Protein AF-A0A453BK07-F1 (afdb_monomer)

pLDDT: mean 81.16, std 15.77, range [42.44, 95.5]

Mean predicted aligned error: 8.13 Å

Nearest PDB structures (foldseek):
  3nmz-assembly2_A  TM=7.079E-01  e=4.432E+00  Homo sapiens
  8j07-assembly1_u7  TM=7.410E-01  e=4.984E+00  Homo sapiens
  5mfm-assembly6_F  TM=7.197E-01  e=8.957E+00  synthetic construct

Radius of gyration: 13.82 Å; Cα contacts (8 Å, |Δi|>4): 41; chains: 1; bounding box: 29×22×46 Å

Structure (mmCIF, N/CA/C/O backbone):
data_AF-A0A453BK07-F1
#
_entry.id   AF-A0A453BK07-F1
#
loop_
_atom_site.group_PDB
_atom_site.id
_atom_site.type_symbol
_atom_site.label_atom_id
_atom_site.label_alt_id
_atom_site.label_comp_id
_atom_site.label_asym_id
_atom_site.label_entity_id
_atom_site.label_seq_id
_atom_site.pdbx_PDB_ins_code
_atom_site.Cartn_x
_atom_site.Cartn_y
_atom_site.Cartn_z
_atom_site.occupancy
_atom_site.B_iso_or_equiv
_atom_site.auth_seq_id
_atom_site.auth_comp_id
_atom_site.auth_asym_id
_atom_site.auth_atom_id
_atom_site.pdbx_PDB_model_num
ATOM 1 N N . MET A 1 1 ? 14.187 -5.144 2.526 1.00 62.09 1 MET A N 1
ATOM 2 C CA . MET A 1 1 ? 13.510 -5.052 3.837 1.00 62.09 1 MET A CA 1
ATOM 3 C C . MET A 1 1 ? 12.129 -4.411 3.748 1.00 62.09 1 MET A C 1
ATOM 5 O O . MET A 1 1 ? 11.162 -5.125 3.965 1.00 62.09 1 MET A O 1
ATOM 9 N N . GLY A 1 2 ? 11.983 -3.117 3.419 1.00 72.81 2 GLY A N 1
ATOM 10 C CA . GLY A 1 2 ? 10.649 -2.481 3.347 1.00 72.81 2 GLY A CA 1
ATOM 11 C C . GLY A 1 2 ? 9.701 -3.125 2.322 1.00 72.81 2 GLY A C 1
ATOM 12 O O . GLY A 1 2 ? 8.550 -3.409 2.635 1.00 72.81 2 GLY A O 1
ATOM 13 N N . SER A 1 3 ? 10.217 -3.460 1.136 1.00 81.62 3 SER A N 1
ATOM 14 C CA . SER A 1 3 ? 9.461 -4.115 0.058 1.00 81.62 3 SER A CA 1
ATOM 15 C C . SER A 1 3 ? 8.903 -5.494 0.433 1.00 81.62 3 SER A C 1
ATOM 17 O O . SER A 1 3 ? 7.762 -5.807 0.102 1.00 81.62 3 SER A O 1
ATOM 19 N N . GLU A 1 4 ? 9.684 -6.310 1.145 1.00 86.50 4 GLU A N 1
ATOM 20 C CA . GLU A 1 4 ? 9.274 -7.646 1.602 1.00 86.50 4 GLU A CA 1
ATOM 21 C C . GLU A 1 4 ? 8.177 -7.549 2.662 1.00 86.50 4 GLU A C 1
ATOM 23 O O . GLU A 1 4 ? 7.208 -8.302 2.619 1.00 86.50 4 GLU A O 1
ATOM 28 N N . ALA A 1 5 ? 8.283 -6.579 3.576 1.00 87.62 5 ALA A N 1
ATOM 29 C CA . ALA A 1 5 ? 7.260 -6.345 4.590 1.00 87.62 5 ALA A CA 1
ATOM 30 C C . ALA A 1 5 ? 5.911 -5.965 3.958 1.00 87.62 5 ALA A C 1
ATOM 32 O O . ALA A 1 5 ? 4.883 -6.522 4.336 1.00 87.62 5 ALA A O 1
ATOM 33 N N . VAL A 1 6 ? 5.907 -5.075 2.956 1.00 89.88 6 VAL A N 1
ATOM 34 C CA . VAL A 1 6 ? 4.677 -4.724 2.224 1.00 89.88 6 VAL A CA 1
ATOM 35 C C . VAL A 1 6 ? 4.113 -5.941 1.495 1.00 89.88 6 VAL A C 1
ATOM 37 O O . VAL A 1 6 ? 2.911 -6.176 1.568 1.00 89.88 6 VAL A O 1
ATOM 40 N N . ALA A 1 7 ? 4.958 -6.747 0.845 1.00 88.50 7 ALA A N 1
ATOM 41 C CA . ALA A 1 7 ? 4.521 -7.964 0.162 1.00 88.50 7 ALA A CA 1
ATOM 42 C C . ALA A 1 7 ? 3.828 -8.957 1.115 1.00 88.50 7 ALA A C 1
ATOM 44 O O . ALA A 1 7 ? 2.817 -9.552 0.749 1.00 88.50 7 ALA A O 1
ATOM 45 N N . ILE A 1 8 ? 4.328 -9.099 2.347 1.00 89.19 8 ILE A N 1
ATOM 46 C CA . ILE A 1 8 ? 3.710 -9.942 3.383 1.00 89.19 8 ILE A CA 1
ATOM 47 C C . ILE A 1 8 ? 2.376 -9.352 3.856 1.00 89.19 8 ILE A C 1
ATOM 49 O O . ILE A 1 8 ? 1.402 -10.080 4.010 1.00 89.19 8 ILE A O 1
ATOM 53 N N . LEU A 1 9 ? 2.301 -8.036 4.065 1.00 88.62 9 LEU A N 1
ATOM 54 C CA . LEU A 1 9 ? 1.061 -7.389 4.508 1.00 88.62 9 LEU A CA 1
ATOM 55 C C . LEU A 1 9 ? -0.075 -7.540 3.484 1.00 88.62 9 LEU A C 1
ATOM 57 O O . LEU A 1 9 ? -1.235 -7.631 3.872 1.00 88.62 9 LEU A O 1
ATOM 61 N N . VAL A 1 10 ? 0.245 -7.608 2.188 1.00 88.88 10 VAL A N 1
ATOM 62 C CA . VAL A 1 10 ? -0.756 -7.760 1.117 1.00 88.88 10 VAL A CA 1
ATOM 63 C C . VAL A 1 10 ? -1.003 -9.207 0.683 1.00 88.88 10 VAL A C 1
ATOM 65 O O . VAL A 1 10 ? -1.892 -9.440 -0.133 1.00 88.88 10 VAL A O 1
ATOM 68 N N . SER A 1 11 ? -0.262 -10.191 1.206 1.00 86.44 11 SER A N 1
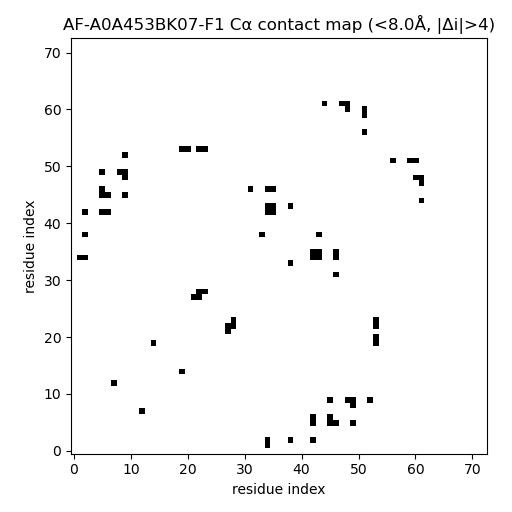ATOM 69 C CA . SER A 1 11 ? -0.375 -11.603 0.793 1.00 86.44 11 SER A CA 1
ATOM 70 C C . SER A 1 11 ? -1.562 -12.356 1.410 1.00 86.44 11 SER A C 1
ATOM 72 O O . SER A 1 11 ? -1.714 -13.554 1.181 1.00 86.44 11 SER A O 1
ATOM 74 N N . GLY A 1 12 ? -2.431 -11.662 2.152 1.00 72.75 12 GLY A N 1
ATOM 75 C CA . GLY A 1 12 ? -3.638 -12.235 2.755 1.00 72.75 12 GLY A CA 1
ATOM 76 C C . GLY A 1 12 ? -3.632 -12.269 4.283 1.00 72.75 12 GLY A C 1
ATOM 77 O O . GLY A 1 12 ? -4.496 -12.916 4.871 1.00 72.75 12 GLY A O 1
ATOM 78 N N . VAL A 1 13 ? -2.696 -11.575 4.938 1.00 82.19 13 VAL A N 1
ATOM 79 C CA . VAL A 1 13 ? -2.753 -11.360 6.389 1.00 82.19 13 VAL A CA 1
ATOM 80 C C . VAL A 1 13 ? -3.942 -10.438 6.703 1.00 82.19 13 VAL A C 1
ATOM 82 O O . VAL A 1 13 ? -3.976 -9.310 6.205 1.00 82.19 13 VAL A O 1
ATOM 85 N N . PRO A 1 14 ? -4.929 -10.872 7.508 1.00 82.75 14 PRO A N 1
ATOM 86 C CA . PRO A 1 14 ? -6.024 -10.001 7.909 1.00 82.75 14 PRO A CA 1
ATOM 87 C C . PRO A 1 14 ? -5.489 -8.906 8.836 1.00 82.75 14 PRO A C 1
ATOM 89 O O . PRO A 1 14 ? -4.880 -9.193 9.865 1.00 82.75 14 PRO A O 1
ATOM 92 N N . LEU A 1 15 ? -5.722 -7.649 8.463 1.00 86.81 15 LEU A N 1
ATOM 93 C CA . LEU A 1 15 ? -5.393 -6.491 9.290 1.00 86.81 15 LEU A CA 1
ATOM 94 C C . LEU A 1 15 ? -6.640 -6.067 10.061 1.00 86.81 15 LEU A C 1
ATOM 96 O O . LEU A 1 15 ? -7.668 -5.753 9.454 1.00 86.81 15 LEU A O 1
ATOM 100 N N . ASP A 1 16 ? -6.547 -6.064 11.387 1.00 89.06 16 ASP A N 1
ATOM 101 C CA . ASP A 1 16 ? -7.583 -5.501 12.247 1.00 89.06 16 ASP A CA 1
ATOM 102 C C . ASP A 1 16 ? -7.561 -3.960 12.216 1.00 89.06 16 ASP A C 1
ATOM 104 O O . ASP A 1 16 ? -6.695 -3.330 11.601 1.00 89.06 16 ASP A O 1
ATOM 108 N N . ALA A 1 17 ? -8.557 -3.337 12.847 1.00 86.62 17 ALA A N 1
ATOM 109 C CA . ALA A 1 17 ? -8.704 -1.883 12.838 1.00 86.62 17 ALA A CA 1
ATOM 110 C C . ALA A 1 17 ? -7.499 -1.158 13.466 1.00 86.62 17 ALA A C 1
ATOM 112 O O . ALA A 1 17 ? -7.100 -0.101 12.976 1.00 86.62 17 ALA A O 1
ATOM 113 N N . GLU A 1 18 ? -6.893 -1.737 14.505 1.00 91.31 18 GLU A N 1
ATOM 114 C CA . GLU A 1 18 ? -5.731 -1.162 15.188 1.00 91.31 18 GLU A CA 1
ATOM 115 C C . GLU A 1 18 ? -4.492 -1.215 14.284 1.00 91.31 18 GLU A C 1
ATOM 117 O O . GLU A 1 18 ? -3.790 -0.219 14.110 1.00 91.31 18 GLU A O 1
ATOM 122 N N . ALA A 1 19 ? -4.262 -2.350 13.621 1.00 90.69 19 ALA A N 1
ATOM 123 C CA . ALA A 1 19 ? -3.182 -2.520 12.660 1.00 90.69 19 ALA A CA 1
ATOM 124 C C . ALA A 1 19 ? -3.329 -1.563 11.469 1.00 90.69 19 ALA A C 1
ATOM 126 O O . ALA A 1 19 ? -2.346 -0.952 11.042 1.00 90.69 19 ALA A O 1
ATOM 127 N N . LYS A 1 20 ? -4.552 -1.376 10.954 1.00 90.00 20 LYS A N 1
ATOM 128 C CA . LYS A 1 20 ? -4.829 -0.384 9.904 1.00 90.00 20 LYS A CA 1
ATOM 129 C C . LYS A 1 20 ? -4.542 1.037 10.387 1.00 90.00 20 LYS A C 1
ATOM 131 O O . LYS A 1 20 ? -3.852 1.778 9.690 1.00 90.00 20 LYS A O 1
ATOM 136 N N . ALA A 1 21 ? -4.992 1.407 11.586 1.00 90.44 21 ALA A N 1
ATOM 137 C CA . ALA A 1 21 ? -4.725 2.723 12.165 1.00 90.44 21 ALA A CA 1
ATOM 138 C C . ALA A 1 21 ? -3.218 2.980 12.351 1.00 90.44 21 ALA A C 1
ATOM 140 O O . ALA A 1 21 ? -2.725 4.060 12.020 1.00 90.44 21 ALA A O 1
ATOM 141 N N . ALA A 1 22 ? -2.462 1.972 12.797 1.00 91.88 22 ALA A N 1
ATOM 142 C CA . ALA A 1 22 ? -1.010 2.049 12.924 1.00 91.88 22 ALA A CA 1
ATOM 143 C C . ALA A 1 22 ? -0.308 2.239 11.566 1.00 91.88 22 ALA A C 1
ATOM 145 O O . ALA A 1 22 ? 0.647 3.011 11.464 1.00 91.88 22 ALA 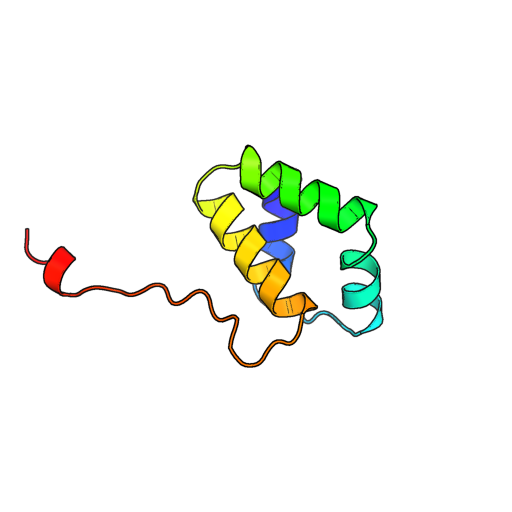A O 1
ATOM 146 N N . LEU A 1 23 ? -0.789 1.577 10.507 1.00 91.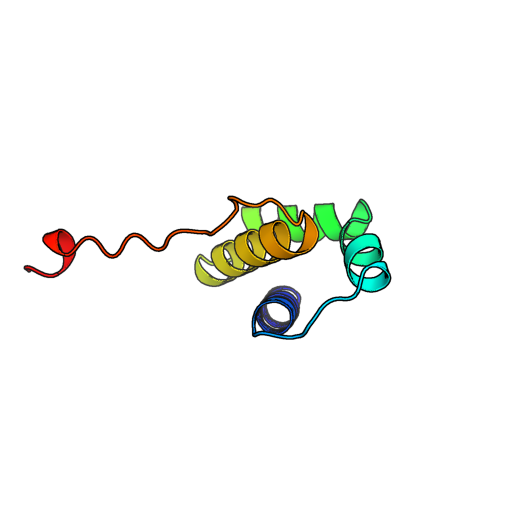62 23 LEU A N 1
ATOM 147 C CA . LEU A 1 23 ? -0.269 1.731 9.142 1.00 91.62 23 LEU A CA 1
ATOM 148 C C . LEU A 1 23 ? -0.624 3.086 8.510 1.00 91.62 23 LEU A C 1
ATOM 150 O O . LEU A 1 23 ? 0.122 3.568 7.660 1.00 91.62 23 LEU A O 1
ATOM 154 N N . MET A 1 24 ? -1.709 3.721 8.958 1.00 91.19 24 MET A N 1
ATOM 155 C CA . MET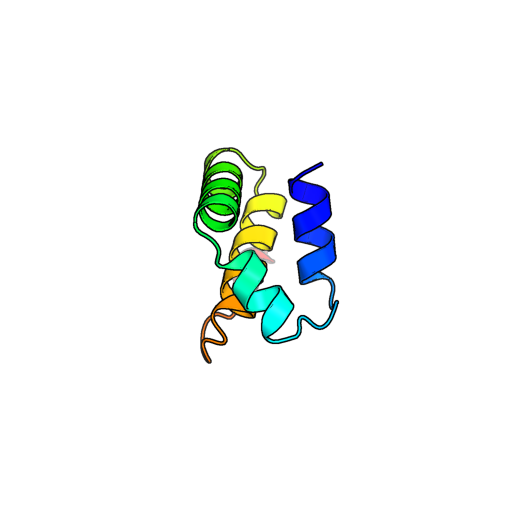 A 1 24 ? -2.132 5.058 8.522 1.00 91.19 24 MET A CA 1
ATOM 156 C C . MET A 1 24 ? -1.412 6.200 9.256 1.00 91.19 24 MET A C 1
ATOM 158 O O . MET A 1 24 ? -1.648 7.373 8.960 1.00 91.19 24 MET A O 1
ATOM 162 N N . GLN A 1 25 ? -0.507 5.900 10.196 1.00 93.62 25 GLN A N 1
ATOM 163 C CA . GLN A 1 25 ? 0.309 6.932 10.836 1.00 93.62 25 GLN A CA 1
ATOM 164 C C . GLN A 1 25 ? 1.187 7.662 9.799 1.00 93.62 25 GLN A C 1
ATOM 166 O O . GLN A 1 25 ? 1.779 7.005 8.937 1.00 93.62 25 GLN A O 1
ATOM 171 N N . PRO A 1 26 ? 1.377 8.994 9.907 1.00 93.69 26 PRO A N 1
ATOM 172 C CA . PRO A 1 26 ? 2.088 9.787 8.897 1.00 93.69 26 PRO A CA 1
ATOM 173 C C . PRO A 1 26 ? 3.479 9.256 8.533 1.00 93.69 26 PRO A C 1
ATOM 175 O O . PRO A 1 26 ? 3.854 9.245 7.365 1.00 93.69 26 PRO A O 1
ATOM 178 N N . ALA A 1 27 ? 4.231 8.751 9.515 1.00 95.00 27 ALA A N 1
ATOM 179 C CA . ALA A 1 27 ? 5.555 8.175 9.284 1.00 95.00 27 ALA A CA 1
ATOM 180 C C . ALA A 1 27 ? 5.511 6.895 8.429 1.00 95.00 27 ALA A C 1
ATOM 182 O O . ALA A 1 27 ? 6.401 6.659 7.616 1.00 95.00 27 ALA A O 1
ATOM 183 N N . LYS A 1 28 ? 4.475 6.062 8.595 1.00 93.62 28 LYS A N 1
ATOM 184 C CA . LYS A 1 28 ? 4.287 4.834 7.810 1.00 93.62 28 LYS A CA 1
ATOM 185 C C . LYS A 1 28 ? 3.784 5.153 6.408 1.00 93.62 28 LYS A C 1
ATOM 187 O O . LYS A 1 28 ? 4.300 4.587 5.450 1.00 93.62 28 LYS A O 1
ATOM 192 N N . VAL A 1 29 ? 2.865 6.110 6.284 1.00 92.50 29 VAL A N 1
ATOM 193 C CA . VAL A 1 29 ? 2.404 6.613 4.983 1.00 92.50 29 VAL A CA 1
ATOM 194 C C . VAL A 1 29 ? 3.567 7.212 4.188 1.00 92.50 29 VAL A C 1
ATOM 196 O O . VAL A 1 29 ? 3.728 6.869 3.021 1.00 92.50 29 VAL A O 1
ATOM 199 N N . SER A 1 30 ? 4.426 8.022 4.818 1.00 95.25 30 SER A N 1
ATOM 200 C CA . SER A 1 30 ? 5.629 8.572 4.170 1.00 95.25 30 SER A CA 1
ATOM 201 C C . SER A 1 30 ? 6.526 7.465 3.626 1.00 95.25 30 SER A C 1
ATOM 203 O O . SER A 1 30 ? 6.925 7.519 2.471 1.00 95.25 30 SER A O 1
ATOM 205 N N . LEU A 1 31 ? 6.760 6.412 4.413 1.00 94.25 31 LEU A N 1
ATOM 206 C CA . LEU A 1 31 ? 7.559 5.273 3.967 1.00 94.25 31 LEU A CA 1
ATOM 207 C C . LEU A 1 31 ? 6.934 4.570 2.751 1.00 94.25 31 LEU A C 1
ATOM 209 O O . LEU A 1 31 ? 7.646 4.171 1.833 1.00 94.25 31 LEU A O 1
ATOM 213 N N . VAL A 1 32 ? 5.607 4.409 2.727 1.00 94.38 32 VAL A N 1
ATOM 214 C CA . VAL A 1 32 ? 4.895 3.850 1.565 1.00 94.38 32 VAL A CA 1
ATOM 215 C C . VAL A 1 32 ? 5.048 4.750 0.337 1.00 94.38 32 VAL A C 1
ATOM 217 O O . VAL A 1 32 ? 5.262 4.236 -0.759 1.00 94.38 32 VAL A O 1
ATOM 220 N N . VAL A 1 33 ? 5.009 6.073 0.506 1.00 94.56 33 VAL A N 1
ATOM 221 C CA . VAL A 1 33 ? 5.254 7.040 -0.577 1.00 94.56 33 VAL A CA 1
ATOM 222 C C . VAL A 1 33 ? 6.693 6.951 -1.093 1.00 94.56 33 VAL A C 1
ATOM 224 O O . VAL A 1 33 ? 6.897 6.912 -2.305 1.00 94.56 33 VAL A O 1
ATOM 227 N N . ASP A 1 34 ? 7.683 6.831 -0.210 1.00 95.50 34 ASP A N 1
ATOM 228 C CA . ASP A 1 34 ? 9.087 6.661 -0.601 1.00 95.50 34 ASP A CA 1
ATOM 229 C C . ASP A 1 34 ? 9.272 5.369 -1.418 1.00 95.50 34 ASP A C 1
ATOM 231 O O . ASP A 1 34 ? 9.873 5.373 -2.494 1.00 95.50 34 ASP A O 1
ATOM 235 N N . MET A 1 35 ? 8.647 4.267 -0.982 1.00 94.38 35 MET A N 1
ATOM 236 C CA . MET A 1 35 ? 8.640 2.998 -1.723 1.00 94.38 35 MET A CA 1
ATOM 237 C C . MET A 1 35 ? 7.891 3.083 -3.063 1.00 94.38 35 MET A C 1
ATOM 239 O O . MET A 1 35 ? 8.275 2.403 -4.016 1.00 94.38 35 MET A O 1
ATOM 243 N N . LEU A 1 36 ? 6.847 3.909 -3.175 1.00 94.56 36 LEU A N 1
ATOM 244 C CA . LEU A 1 36 ? 6.164 4.182 -4.445 1.00 94.56 36 LEU A CA 1
ATOM 245 C C . LEU A 1 36 ? 7.033 4.996 -5.410 1.00 94.56 36 LEU A C 1
ATOM 247 O O . LEU A 1 36 ? 6.969 4.779 -6.623 1.00 94.56 36 LEU A O 1
ATOM 251 N N . ASN A 1 37 ? 7.854 5.909 -4.897 1.00 94.75 37 ASN A N 1
ATOM 252 C CA . ASN A 1 37 ? 8.751 6.721 -5.711 1.00 94.75 37 ASN A CA 1
ATOM 253 C C . ASN A 1 37 ? 9.930 5.887 -6.228 1.00 94.75 37 ASN A C 1
ATOM 255 O O . ASN A 1 37 ? 10.155 5.818 -7.440 1.00 94.75 37 ASN A O 1
ATOM 259 N N . GLU A 1 38 ? 10.615 5.184 -5.329 1.00 93.44 38 GLU A N 1
ATOM 260 C CA . GLU A 1 38 ? 11.922 4.567 -5.593 1.00 93.44 38 GLU A CA 1
ATOM 261 C C . GLU A 1 38 ? 11.864 3.049 -5.839 1.00 93.44 38 GLU A C 1
ATOM 263 O O . GLU A 1 38 ? 12.822 2.458 -6.337 1.00 93.44 38 GLU A O 1
ATOM 268 N N . GLY A 1 39 ? 10.752 2.389 -5.501 1.00 91.00 39 GLY A N 1
ATOM 269 C CA . GLY A 1 39 ? 10.626 0.933 -5.578 1.00 91.00 39 GLY A CA 1
ATOM 270 C C . GLY A 1 39 ? 10.527 0.373 -7.000 1.00 91.00 39 GLY A C 1
ATOM 271 O O . GLY A 1 39 ? 10.097 1.040 -7.939 1.00 91.00 39 GLY A O 1
ATOM 272 N N . ALA A 1 40 ? 10.869 -0.909 -7.154 1.00 93.00 40 ALA A N 1
ATOM 273 C CA . ALA A 1 40 ? 10.592 -1.666 -8.376 1.00 93.00 40 ALA A CA 1
ATOM 274 C C . ALA A 1 40 ? 9.078 -1.801 -8.628 1.00 93.00 40 ALA A C 1
ATOM 276 O O . ALA A 1 40 ? 8.277 -1.665 -7.702 1.00 93.00 40 ALA A O 1
ATOM 277 N N . VAL A 1 41 ? 8.687 -2.113 -9.868 1.00 91.62 41 VAL A N 1
ATOM 278 C CA . VAL A 1 41 ? 7.275 -2.214 -10.290 1.00 91.62 41 VAL A CA 1
ATOM 279 C C . VAL A 1 41 ? 6.447 -3.087 -9.339 1.00 91.62 41 VAL A C 1
ATOM 281 O O . VAL A 1 41 ? 5.406 -2.639 -8.864 1.00 91.62 41 VAL A O 1
ATOM 284 N N . ASP A 1 42 ? 6.944 -4.270 -8.968 1.00 91.19 42 ASP A N 1
ATOM 285 C CA . ASP A 1 42 ? 6.244 -5.176 -8.047 1.00 91.19 42 ASP A CA 1
ATOM 286 C C . ASP A 1 42 ? 6.056 -4.573 -6.648 1.00 91.19 42 ASP A C 1
ATOM 288 O O . ASP A 1 42 ? 4.991 -4.701 -6.039 1.00 91.19 42 ASP A O 1
ATOM 292 N N . THR A 1 43 ? 7.060 -3.849 -6.143 1.00 94.19 43 THR A N 1
ATOM 293 C CA . THR A 1 43 ? 6.961 -3.118 -4.872 1.00 94.19 43 THR A CA 1
ATOM 294 C C . THR A 1 43 ? 5.892 -2.035 -4.957 1.00 94.19 43 THR A C 1
ATOM 296 O O . THR A 1 43 ? 5.094 -1.906 -4.030 1.00 94.19 43 THR A O 1
ATOM 299 N N . LYS A 1 44 ? 5.826 -1.289 -6.068 1.00 93.94 44 LYS A N 1
ATOM 300 C CA . LYS A 1 44 ? 4.804 -0.252 -6.271 1.00 93.94 44 LYS A CA 1
ATOM 301 C C . LYS A 1 44 ? 3.400 -0.859 -6.309 1.00 93.94 44 LYS A C 1
ATOM 303 O O . LYS A 1 44 ? 2.507 -0.343 -5.642 1.00 93.94 44 LYS A O 1
ATOM 308 N N . ILE A 1 45 ? 3.217 -1.987 -7.002 1.00 91.94 45 ILE A N 1
ATOM 309 C CA . ILE A 1 45 ? 1.945 -2.730 -7.031 1.00 91.94 45 ILE A CA 1
ATOM 310 C C . ILE A 1 45 ? 1.536 -3.153 -5.615 1.00 91.94 45 ILE A C 1
ATOM 312 O O . ILE A 1 45 ? 0.392 -2.941 -5.211 1.00 91.94 45 ILE A O 1
ATOM 316 N N . ASN A 1 46 ? 2.468 -3.707 -4.837 1.00 92.69 46 ASN A N 1
ATOM 317 C CA . ASN A 1 46 ? 2.202 -4.100 -3.455 1.00 92.69 46 ASN A CA 1
ATOM 318 C C . ASN A 1 46 ? 1.880 -2.891 -2.559 1.00 92.69 46 ASN A C 1
ATOM 320 O O . ASN A 1 46 ? 0.986 -2.981 -1.725 1.00 92.69 46 ASN A O 1
ATOM 324 N N . CYS A 1 47 ? 2.529 -1.742 -2.759 1.00 94.00 47 CYS A N 1
ATOM 325 C CA . CYS A 1 47 ? 2.203 -0.512 -2.030 1.00 94.00 47 CYS A CA 1
ATOM 326 C C . CYS A 1 47 ? 0.780 -0.024 -2.337 1.00 94.00 47 CYS A C 1
ATOM 328 O O . CYS A 1 47 ? 0.036 0.291 -1.412 1.00 94.00 47 CYS A O 1
ATOM 330 N N . VAL A 1 48 ? 0.367 -0.024 -3.610 1.00 92.06 48 VAL A N 1
ATOM 331 C CA . VAL A 1 48 ? -1.009 0.336 -4.002 1.00 92.06 48 VAL A CA 1
ATOM 332 C C . VAL A 1 48 ? -2.025 -0.624 -3.378 1.00 92.06 48 VAL A C 1
ATOM 334 O O . VAL A 1 48 ? -3.014 -0.178 -2.805 1.00 92.06 48 VAL A O 1
ATOM 337 N N . ARG A 1 49 ? -1.763 -1.938 -3.407 1.00 90.38 49 ARG A N 1
ATOM 338 C CA . ARG A 1 49 ? -2.618 -2.934 -2.735 1.00 90.38 49 ARG A CA 1
ATOM 339 C C . ARG A 1 49 ? -2.740 -2.666 -1.237 1.00 90.38 49 ARG A C 1
ATOM 341 O O . ARG A 1 49 ? -3.842 -2.736 -0.703 1.00 90.38 49 ARG A O 1
ATOM 348 N N . LEU A 1 50 ? -1.632 -2.336 -0.570 1.00 91.12 50 LEU A N 1
ATOM 349 C 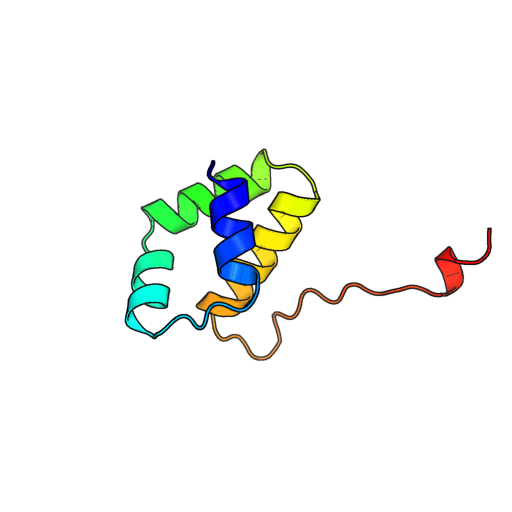CA . LEU A 1 50 ? -1.638 -2.015 0.856 1.00 91.12 50 LEU A CA 1
ATOM 350 C C . LEU A 1 50 ? -2.510 -0.789 1.144 1.00 91.12 50 LEU A C 1
ATOM 352 O O . LEU A 1 50 ? -3.335 -0.855 2.050 1.00 91.12 50 LEU A O 1
ATOM 356 N N . ILE A 1 51 ? -2.375 0.279 0.347 1.00 90.62 51 ILE A N 1
ATOM 357 C CA . ILE A 1 51 ? -3.196 1.499 0.450 1.00 90.62 51 ILE A CA 1
ATOM 358 C C . ILE A 1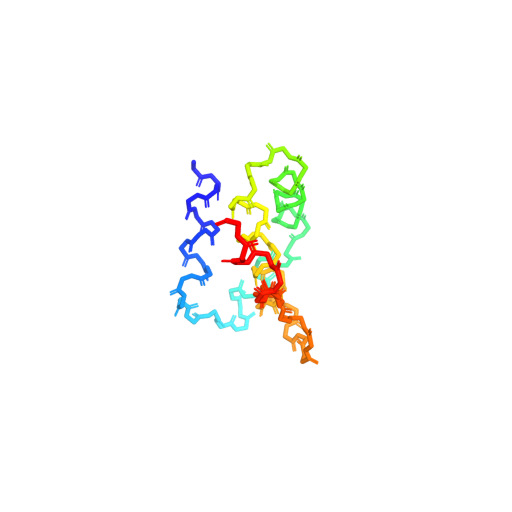 51 ? -4.685 1.153 0.353 1.00 90.62 51 ILE A C 1
ATOM 360 O O . ILE A 1 51 ? -5.476 1.567 1.199 1.00 90.62 51 ILE A O 1
ATOM 364 N N . CYS A 1 52 ? -5.062 0.320 -0.614 1.00 87.75 52 CYS A N 1
ATOM 365 C CA . CYS A 1 52 ? -6.444 -0.115 -0.769 1.00 87.75 52 CYS A CA 1
ATOM 366 C C . CYS A 1 52 ? -6.983 -0.891 0.443 1.00 87.75 52 CYS A C 1
ATOM 368 O O . CYS A 1 52 ? -8.121 -0.676 0.862 1.00 87.75 52 CYS A O 1
ATOM 370 N N . ILE A 1 53 ? -6.167 -1.768 1.038 1.00 87.50 53 ILE A N 1
ATOM 371 C CA . ILE A 1 53 ? -6.553 -2.552 2.221 1.00 87.50 53 ILE A CA 1
ATOM 372 C C . ILE A 1 53 ? -6.797 -1.645 3.438 1.00 87.50 53 ILE A C 1
ATOM 374 O O . ILE A 1 53 ? -7.753 -1.870 4.189 1.00 87.50 53 ILE A O 1
ATOM 378 N N . VAL A 1 54 ? -5.943 -0.635 3.650 1.00 87.81 54 VAL A N 1
ATOM 379 C CA . VAL A 1 54 ? -6.043 0.258 4.819 1.00 87.81 54 VAL A CA 1
ATOM 380 C C . VAL A 1 54 ? -7.112 1.338 4.664 1.00 87.81 54 VAL A C 1
ATOM 382 O O . VAL A 1 54 ? -7.680 1.753 5.669 1.00 87.81 54 VAL A O 1
ATOM 385 N N . MET A 1 55 ? -7.428 1.763 3.436 1.00 82.19 55 MET A N 1
ATOM 386 C CA . MET A 1 55 ? -8.473 2.762 3.181 1.00 82.19 55 MET A CA 1
ATOM 387 C C . MET A 1 55 ? -9.897 2.186 3.204 1.00 82.19 55 MET A C 1
ATOM 389 O O . MET A 1 55 ? -10.849 2.959 3.219 1.00 82.19 55 MET A O 1
ATOM 393 N N . GLU A 1 56 ? -10.055 0.854 3.199 1.00 71.19 56 GLU A N 1
ATOM 394 C CA . GLU A 1 56 ? -11.358 0.159 3.120 1.00 71.19 56 GLU A CA 1
ATOM 395 C C . GLU A 1 56 ? -12.268 0.670 1.985 1.00 71.19 56 GLU A C 1
ATOM 397 O O . GLU A 1 56 ? -13.493 0.514 2.017 1.00 71.19 56 GLU A O 1
ATOM 402 N N . GLU A 1 57 ? -11.682 1.287 0.958 1.00 59.56 57 GLU A N 1
ATOM 403 C CA . GLU A 1 57 ?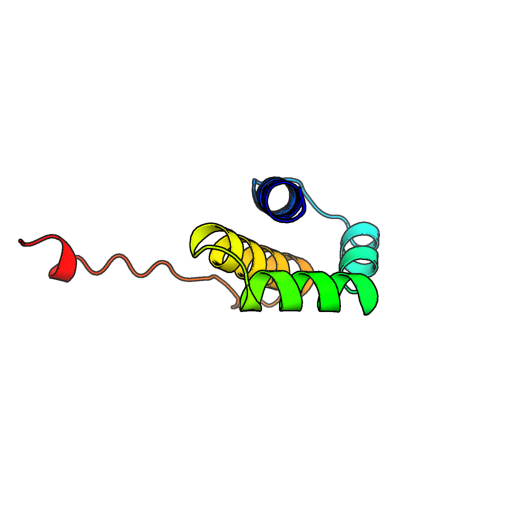 -12.448 1.932 -0.092 1.00 59.56 57 GLU A CA 1
ATOM 404 C C . GLU A 1 57 ? -13.010 0.857 -1.028 1.00 59.56 57 GLU A C 1
ATOM 406 O O . GLU A 1 57 ? -12.271 0.164 -1.736 1.00 59.56 57 GLU A O 1
ATOM 411 N N . LYS A 1 58 ? -14.341 0.706 -1.027 1.00 50.97 58 LYS A N 1
ATOM 412 C CA . LYS A 1 58 ? -15.085 -0.139 -1.973 1.00 50.97 58 LYS A CA 1
ATOM 413 C C . LYS A 1 58 ? -14.884 0.393 -3.400 1.00 50.97 58 LYS A C 1
ATOM 415 O O . LYS A 1 58 ? -15.723 1.123 -3.909 1.00 50.97 58 LYS A O 1
ATOM 420 N N . GLY A 1 59 ? -13.766 0.043 -4.028 1.00 53.47 59 GLY A N 1
ATOM 421 C CA . GLY A 1 59 ? -13.392 0.528 -5.361 1.00 53.47 59 GLY A CA 1
ATOM 422 C C . GLY A 1 59 ? -11.886 0.608 -5.604 1.00 53.47 59 GLY A C 1
ATOM 423 O O . GLY A 1 59 ? -11.465 0.593 -6.755 1.00 53.47 59 GLY A O 1
ATOM 424 N N . CYS A 1 60 ? -11.066 0.600 -4.549 1.00 57.97 60 CYS A N 1
ATOM 425 C CA . CYS A 1 60 ? -9.612 0.505 -4.664 1.00 57.97 60 CYS A CA 1
ATOM 426 C C . CYS A 1 60 ? -9.219 -0.959 -4.912 1.00 57.97 60 CYS A C 1
ATOM 428 O O . CYS A 1 60 ? -8.644 -1.635 -4.069 1.00 57.97 60 CYS A O 1
ATOM 430 N N . TRP A 1 61 ? -9.597 -1.516 -6.056 1.00 57.62 61 TRP A N 1
ATOM 431 C CA . TRP A 1 61 ? -8.980 -2.747 -6.534 1.00 57.62 61 TRP A CA 1
ATOM 432 C C . TRP A 1 61 ? -8.004 -2.326 -7.625 1.00 57.62 61 TRP A C 1
ATOM 434 O O . TRP A 1 61 ? -8.442 -1.734 -8.609 1.00 57.62 61 TRP A O 1
ATOM 444 N N . PRO A 1 62 ? -6.688 -2.569 -7.481 1.00 54.59 62 PRO A N 1
ATOM 445 C CA . PRO A 1 62 ? -5.773 -2.416 -8.598 1.00 54.59 62 PRO A CA 1
ATOM 446 C C . PRO A 1 62 ? -6.151 -3.477 -9.631 1.00 54.59 62 PRO A C 1
ATOM 448 O O . PRO A 1 62 ? -5.711 -4.626 -9.560 1.00 54.59 62 PRO A O 1
ATOM 451 N N . GLU A 1 63 ? -7.037 -3.108 -10.550 1.00 52.84 63 GLU A N 1
ATOM 452 C CA . GLU A 1 63 ? -7.443 -3.956 -11.654 1.00 52.84 63 GLU A CA 1
ATOM 453 C C . GLU A 1 63 ? -6.207 -4.193 -12.516 1.00 52.84 63 GLU A C 1
ATOM 455 O O . GLU A 1 63 ? -5.733 -3.321 -13.245 1.00 52.84 63 GLU A O 1
ATOM 460 N N . THR A 1 64 ? -5.637 -5.392 -12.409 1.00 54.28 64 THR A N 1
ATOM 461 C CA . THR A 1 64 ? -4.688 -5.857 -13.414 1.00 54.28 64 THR A CA 1
ATOM 462 C C . THR A 1 64 ? -5.528 -6.179 -14.637 1.00 54.28 64 THR A C 1
ATOM 464 O O . THR A 1 64 ? -6.063 -7.278 -14.761 1.00 54.28 64 THR A O 1
ATOM 467 N N . VAL A 1 65 ? -5.733 -5.183 -15.499 1.00 53.69 65 VAL A N 1
ATOM 468 C CA . VAL A 1 65 ? -6.472 -5.369 -16.745 1.00 53.69 65 VAL A CA 1
ATOM 469 C C . VAL A 1 65 ? -5.633 -6.284 -17.632 1.00 53.69 65 VAL A C 1
ATOM 471 O O . VAL A 1 65 ? -4.683 -5.856 -18.287 1.00 53.69 65 VAL A O 1
ATOM 474 N N . ALA A 1 66 ? -5.954 -7.576 -17.621 1.00 50.78 66 ALA A N 1
ATOM 475 C CA . ALA A 1 66 ? -5.425 -8.521 -18.586 1.00 50.78 66 ALA A CA 1
ATOM 476 C C . ALA A 1 66 ? -6.087 -8.212 -19.932 1.00 50.78 66 ALA A C 1
ATOM 478 O O . ALA A 1 66 ? -7.155 -8.727 -20.261 1.00 50.78 66 ALA A O 1
ATOM 479 N N . SER A 1 67 ? -5.483 -7.308 -20.700 1.00 60.31 67 SER A N 1
ATOM 480 C CA . SER A 1 67 ? -5.899 -7.092 -22.079 1.00 60.31 67 SER A CA 1
ATOM 481 C C . SER A 1 67 ? -5.515 -8.324 -22.892 1.00 60.31 67 SER A C 1
ATOM 483 O O . SER A 1 67 ? -4.337 -8.556 -23.159 1.00 60.31 6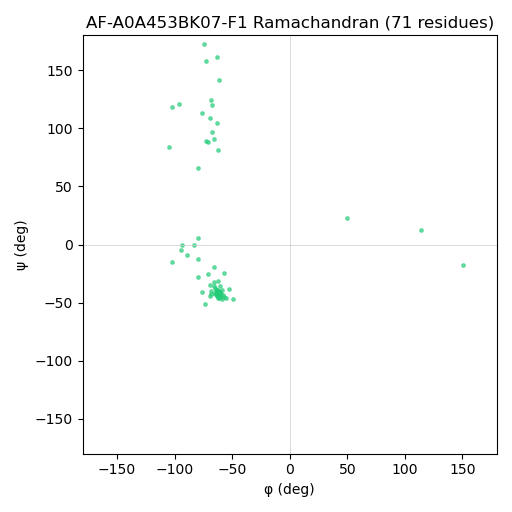7 SER A O 1
ATOM 485 N N . LEU A 1 68 ? -6.511 -9.109 -23.306 1.00 57.12 68 LEU A N 1
ATOM 486 C CA . LEU A 1 68 ? -6.319 -10.219 -24.248 1.00 57.12 68 LEU A CA 1
ATOM 487 C C . LEU A 1 68 ? -5.693 -9.739 -25.570 1.00 57.12 68 LEU A C 1
ATOM 489 O O . LEU A 1 68 ? -4.999 -10.507 -26.229 1.00 57.12 68 LEU A O 1
ATOM 493 N N . SER A 1 69 ? -5.853 -8.457 -25.918 1.00 64.81 69 SER A N 1
ATOM 494 C CA . SER A 1 69 ? -5.216 -7.833 -27.083 1.00 64.81 69 SER A CA 1
ATOM 495 C C . SER A 1 69 ? -3.688 -7.748 -26.983 1.00 64.81 69 SER A C 1
ATOM 497 O O . SER A 1 69 ? -3.035 -7.581 -28.005 1.00 64.81 69 SER A O 1
ATOM 499 N N . LEU A 1 70 ? -3.108 -7.851 -25.780 1.00 57.12 70 LEU A N 1
ATOM 500 C CA . LEU A 1 70 ? -1.653 -7.896 -25.576 1.00 57.12 70 LEU A CA 1
ATOM 501 C C . LEU A 1 70 ? -1.088 -9.326 -25.608 1.00 57.12 70 LEU A C 1
ATOM 503 O O . LEU A 1 70 ? 0.128 -9.490 -25.600 1.00 57.12 70 LEU A O 1
ATOM 507 N N . LEU A 1 71 ? -1.947 -10.353 -25.628 1.00 53.34 71 LEU A N 1
ATOM 508 C CA . LEU A 1 71 ? -1.543 -11.765 -25.612 1.00 53.34 71 LEU A CA 1
ATOM 509 C C . LEU A 1 71 ? -1.417 -12.381 -27.017 1.00 53.34 71 LEU A C 1
ATOM 511 O O . LEU A 1 71 ? -1.101 -13.562 -27.140 1.00 53.34 71 LEU A O 1
ATOM 515 N N . VAL A 1 72 ? -1.686 -11.600 -28.067 1.00 50.62 72 VAL A N 1
ATOM 516 C CA . VAL A 1 72 ? -1.500 -11.995 -29.468 1.00 50.62 72 VAL A CA 1
ATOM 517 C C . VAL A 1 72 ? -0.255 -11.281 -29.997 1.00 50.62 72 VAL A C 1
ATOM 519 O O . VAL A 1 72 ? -0.351 -10.202 -30.580 1.00 50.62 72 VAL A O 1
ATOM 522 N N . ALA A 1 73 ? 0.911 -11.870 -29.744 1.00 42.44 73 ALA A N 1
ATOM 523 C CA . ALA A 1 73 ? 2.167 -11.567 -30.425 1.00 42.44 73 ALA A CA 1
ATOM 524 C C . ALA A 1 73 ? 2.777 -12.874 -30.936 1.00 42.44 73 ALA A C 1
ATOM 526 O O . ALA A 1 73 ? 2.727 -13.870 -30.178 1.00 42.44 73 ALA A O 1
#

Sequence (73 aa):
MGSEAVAILVSGVPLDAEAKAALMQPAKVSLVVDMLNEGAVDTKINCVRLICIVMEEKGCWPETVASLSLLVA

InterPro domains:
  IPR058678 U-box domain-containing protein-like, ARM repeat region [PF25598] (1-72)

Organism: Aegilops tauschii subsp. strangulata (NCBI:txid200361)

Solvent-accessible surface area (backbone atoms only — not comparable to full-atom values): 4423 Å² total; per-residue (Å²): 110,73,58,59,54,41,46,53,57,58,71,71,56,86,72,52,73,66,57,34,54,59,52,65,33,69,73,46,43,49,51,48,50,51,40,53,71,74,42,54,72,69,40,29,54,30,44,54,51,41,51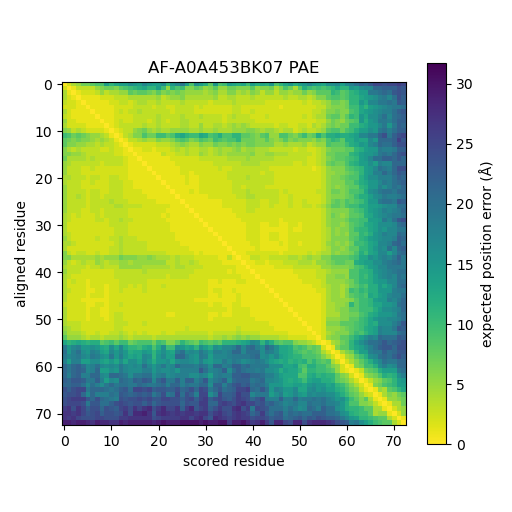,24,65,60,63,68,46,95,75,57,62,88,75,79,79,80,56,69,81,75,73,72,123

Foldseek 3Di:
DLLVVLVVLLVDDDADLVNLVVCPPPVNVVVLVVCCVPPDPSSVVSSLSSVCNSVVDPPSDPPPPPDVVVVPD

Secondary structure (DSSP, 8-state):
-HHHHHHHHHTTPPPPHHHHHHHTSHHHHHHHHHHHHHS-HHHHHHHHHHHHHHHT-TT--------GGGS--